Protein AF-A0AAW1KKL0-F1 (afdb_monomer)

Solvent-accessible surface area (backbone atoms only — not comparable to full-atom values): 10866 Å² total; per-residue (Å²): 135,85,85,80,77,85,78,80,81,86,75,94,76,58,63,49,63,52,84,86,77,86,83,84,64,52,87,88,45,33,81,83,42,77,47,80,44,78,60,40,95,84,46,86,33,44,44,35,38,40,77,40,86,96,58,97,48,69,49,76,47,73,48,83,84,39,75,76,77,60,97,76,71,75,56,95,83,63,77,87,79,76,81,73,72,81,86,44,70,62,72,41,80,62,86,65,100,54,58,69,70,59,46,52,63,75,75,50,87,73,89,74,85,72,76,94,71,84,88,86,77,55,96,85,62,71,89,78,81,75,68,82,79,72,75,75,84,66,89,49,66,65,60,58,52,53,52,51,53,64,60,69,78,110

Sequence (154 aa):
MRLLINKTKPEPCDTEMWLYTLIHYTEKNITSSGYNRSMSENCSRPFLIQPVTGSNLVLLVINMICPEKKLYSISPDILIDDYEEPRTPTPVEIYYNISLSCYKVKNNDFPRRSYMSCINRSIHEQEIRLCGRGSAISNTLLLLFLVQLLLADF

Organism: Popillia japonica (NCBI:txid7064)

pLDDT: mean 77.05, std 13.98, range [37.78, 92.62]

Radius of gyration: 38.4 Å; Cα contacts (8 Å, |Δi|>4): 77; chains: 1; bounding box: 66×55×115 Å

Foldseek 3Di:
DDDDDPDDDDDDFDWDADDDADDDDDPVCVVVDQAPDDQDPVNPRQWHWHDDPPDRDIDIDGRPVRDPPPPPPPPPPPPPPPPDDPRHRDIDTDDDPDDPVVCCVVPDPDDDDDDPDDDPDDPPDDDPPPPPPPPPPDPDVVVVVVVVVVVVVD

Secondary structure (DSSP, 8-state):
---------PPP--EE----------TTTTTTSSTTPPPPTTSSS-EEEEEPTTSS-EEEEE-TTS----TT---TTS-TT-------SS-EEPPPSS-HHHHHHHH--------S------TT----------------HHHHHHHHHHHH--

Mean predicted aligned error: 16.71 Å

Structure (mmCIF, N/CA/C/O backbone):
data_AF-A0AAW1KKL0-F1
#
_entry.id   AF-A0AAW1KKL0-F1
#
loop_
_atom_site.group_PDB
_atom_site.id
_atom_site.type_symbol
_atom_site.label_atom_id
_atom_site.label_alt_id
_atom_site.label_comp_id
_atom_site.label_asym_id
_atom_site.label_entity_id
_atom_site.label_seq_id
_atom_site.pdbx_PDB_ins_code
_atom_site.Cartn_x
_atom_site.Cartn_y
_atom_site.Cartn_z
_atom_site.occupancy
_atom_site.B_iso_or_equiv
_atom_site.auth_seq_id
_atom_site.auth_comp_id
_atom_site.auth_asym_id
_atom_site.auth_atom_id
_atom_site.pdbx_PDB_model_num
ATOM 1 N N . MET A 1 1 ? 26.016 -28.509 19.052 1.00 55.31 1 MET A N 1
ATOM 2 C CA . MET A 1 1 ? 25.846 -27.052 18.870 1.00 55.31 1 MET A CA 1
ATOM 3 C C . MET A 1 1 ? 24.362 -26.775 18.650 1.00 55.31 1 MET A C 1
ATOM 5 O O . MET A 1 1 ? 23.825 -27.216 17.645 1.00 55.31 1 MET A O 1
ATOM 9 N N . ARG A 1 2 ? 23.660 -26.187 19.630 1.00 63.25 2 ARG A N 1
ATOM 10 C CA . ARG A 1 2 ? 22.228 -25.852 19.508 1.00 63.25 2 ARG A CA 1
ATOM 11 C C . ARG A 1 2 ? 22.106 -24.454 18.900 1.00 63.25 2 ARG A C 1
ATOM 13 O O . ARG A 1 2 ? 22.552 -23.493 19.514 1.00 63.25 2 ARG A O 1
ATOM 20 N N . LEU A 1 3 ? 21.514 -24.355 17.712 1.00 70.00 3 LEU A N 1
ATOM 21 C CA . LEU A 1 3 ? 21.094 -23.083 17.124 1.00 70.00 3 LEU A CA 1
ATOM 22 C C . LEU A 1 3 ? 19.850 -22.592 17.873 1.00 70.00 3 LEU A C 1
ATOM 24 O O . LEU A 1 3 ? 18.770 -23.166 17.743 1.00 70.00 3 LEU A O 1
ATOM 28 N N . LEU A 1 4 ? 20.016 -21.558 18.697 1.00 75.56 4 LEU A N 1
ATOM 29 C CA . LEU A 1 4 ? 18.905 -20.836 19.309 1.00 75.56 4 LEU A CA 1
ATOM 30 C C . LEU A 1 4 ? 18.390 -19.825 18.283 1.00 75.56 4 LEU A C 1
ATOM 32 O O . LEU A 1 4 ? 19.025 -18.806 18.032 1.00 75.56 4 LEU A O 1
ATOM 36 N N . ILE A 1 5 ? 17.257 -20.132 17.655 1.00 74.00 5 ILE A N 1
ATOM 37 C CA . ILE A 1 5 ? 16.563 -19.182 16.782 1.00 74.00 5 ILE A CA 1
ATOM 38 C C . ILE A 1 5 ? 15.990 -18.080 17.675 1.00 74.00 5 ILE A C 1
ATOM 40 O O . ILE A 1 5 ? 15.176 -18.362 18.558 1.00 74.00 5 ILE A O 1
ATOM 44 N N . ASN A 1 6 ? 16.411 -16.835 17.447 1.00 76.00 6 ASN A N 1
ATOM 45 C CA . ASN A 1 6 ? 15.862 -15.677 18.140 1.00 76.00 6 ASN A CA 1
ATOM 46 C C . ASN A 1 6 ? 14.448 -15.411 17.604 1.00 76.00 6 ASN A C 1
ATOM 48 O O . ASN A 1 6 ? 14.278 -14.860 16.518 1.00 76.00 6 ASN A O 1
ATOM 52 N N . LYS A 1 7 ? 13.428 -15.895 18.317 1.00 73.81 7 LYS A N 1
ATOM 53 C CA . LYS A 1 7 ? 12.030 -15.731 17.910 1.00 73.81 7 LYS A CA 1
ATOM 54 C C . LYS A 1 7 ? 11.587 -14.302 18.211 1.00 73.81 7 LYS A C 1
ATOM 56 O O . LYS A 1 7 ? 11.394 -13.956 19.373 1.00 73.81 7 LYS A O 1
ATOM 61 N N . THR A 1 8 ? 11.386 -13.496 17.177 1.00 79.56 8 THR A N 1
ATOM 62 C CA . THR A 1 8 ? 10.645 -12.239 17.301 1.00 79.56 8 THR A CA 1
ATOM 63 C C . THR A 1 8 ? 9.149 -12.543 17.351 1.00 79.56 8 THR A C 1
ATOM 65 O O . THR A 1 8 ? 8.654 -13.444 16.670 1.00 79.56 8 THR A O 1
ATOM 68 N N . LYS A 1 9 ? 8.418 -11.823 18.204 1.00 82.31 9 LYS A N 1
ATOM 69 C CA . LYS A 1 9 ? 6.956 -11.859 18.234 1.00 82.31 9 LYS A CA 1
ATOM 70 C C . LYS A 1 9 ? 6.469 -10.670 17.402 1.00 82.31 9 LYS A C 1
ATOM 72 O O . LYS A 1 9 ? 6.642 -9.548 17.869 1.00 82.31 9 LYS A O 1
ATOM 77 N N . PRO A 1 10 ? 5.931 -10.878 16.190 1.00 80.94 10 PRO A N 1
ATOM 78 C CA . PRO A 1 10 ? 5.428 -9.767 15.393 1.00 80.94 10 PRO A CA 1
ATOM 79 C C . PRO A 1 10 ? 4.226 -9.129 16.097 1.00 80.94 10 PRO A C 1
ATOM 81 O O . PRO A 1 10 ? 3.339 -9.835 16.587 1.00 80.94 10 PRO A O 1
ATOM 84 N N . GLU A 1 11 ? 4.216 -7.800 16.158 1.00 82.62 11 GLU A N 1
ATOM 85 C CA . GLU A 1 11 ? 3.082 -7.005 16.627 1.00 82.62 11 GLU A CA 1
ATOM 86 C C . GLU A 1 11 ? 2.253 -6.531 15.423 1.00 82.62 11 GLU A C 1
ATOM 88 O O . GLU A 1 11 ? 2.805 -6.342 14.339 1.00 82.62 11 GLU A O 1
ATOM 93 N N . PRO A 1 12 ? 0.923 -6.390 15.563 1.00 85.12 12 PRO A N 1
ATOM 94 C CA . PRO A 1 12 ? 0.091 -5.887 14.479 1.00 85.12 12 PRO A CA 1
ATOM 95 C C . PRO A 1 12 ? 0.374 -4.399 14.229 1.00 85.12 12 PRO A C 1
ATOM 97 O O . PRO A 1 12 ? 0.269 -3.591 15.151 1.00 85.12 12 PRO A O 1
ATOM 100 N N . CYS A 1 13 ? 0.658 -4.040 12.980 1.00 86.06 13 CYS A N 1
ATOM 101 C CA . CYS A 1 13 ? 0.825 -2.662 12.528 1.00 86.06 13 CYS A CA 1
ATOM 102 C C . CYS A 1 13 ? -0.032 -2.379 11.286 1.00 86.06 13 CYS A C 1
ATOM 104 O O . CYS A 1 13 ? -0.393 -3.294 10.539 1.00 86.06 13 CYS A O 1
ATOM 106 N N . ASP A 1 14 ? -0.381 -1.107 11.088 1.00 89.62 14 ASP A N 1
ATOM 107 C CA . ASP A 1 14 ? -1.049 -0.654 9.870 1.00 89.62 14 ASP A CA 1
ATOM 108 C C . ASP A 1 14 ? 0.042 -0.322 8.832 1.00 89.62 14 ASP A C 1
ATOM 110 O O . ASP A 1 14 ? 1.079 0.262 9.158 1.00 89.62 14 ASP A O 1
ATOM 114 N N . THR A 1 15 ? -0.176 -0.722 7.580 1.00 91.19 15 THR A N 1
ATOM 115 C CA . THR A 1 15 ? 0.768 -0.497 6.476 1.00 91.19 15 THR A CA 1
ATOM 116 C C . THR A 1 15 ? 0.061 0.177 5.309 1.00 91.19 15 THR A C 1
ATOM 118 O O . THR A 1 15 ? -1.121 -0.076 5.062 1.00 91.19 15 THR A O 1
ATOM 121 N N . GLU A 1 16 ? 0.779 1.030 4.587 1.00 89.81 16 GLU A N 1
ATOM 122 C CA . GLU A 1 16 ? 0.350 1.577 3.305 1.00 89.81 16 GLU A CA 1
ATOM 123 C C . GLU A 1 16 ? 1.112 0.910 2.165 1.00 89.81 16 GLU A C 1
ATOM 125 O O . GLU A 1 16 ? 2.282 0.557 2.291 1.00 89.81 16 GLU A O 1
ATOM 130 N N . MET A 1 17 ? 0.430 0.695 1.044 1.00 91.75 17 MET A N 1
ATOM 131 C CA . MET A 1 17 ? 1.044 0.167 -0.168 1.00 91.75 17 MET A CA 1
ATOM 132 C C . MET A 1 17 ? 0.376 0.772 -1.393 1.00 91.75 17 MET A C 1
ATOM 134 O O . MET A 1 17 ? -0.810 1.116 -1.374 1.00 91.75 17 MET A O 1
ATOM 138 N N . TRP A 1 18 ? 1.126 0.840 -2.487 1.00 91.56 18 TRP A N 1
ATOM 139 C CA . TRP A 1 18 ? 0.636 1.381 -3.744 1.00 91.56 18 TRP A CA 1
ATOM 140 C C . TRP A 1 18 ? 0.288 0.256 -4.707 1.00 91.56 18 TRP A C 1
ATOM 142 O O . TRP A 1 18 ? 1.119 -0.580 -5.061 1.00 91.56 18 TRP A O 1
ATOM 152 N N . LEU A 1 19 ? -0.972 0.243 -5.135 1.00 90.56 19 LEU A N 1
ATOM 153 C CA . LEU A 1 19 ? -1.475 -0.693 -6.128 1.00 90.56 19 LEU A CA 1
ATOM 154 C 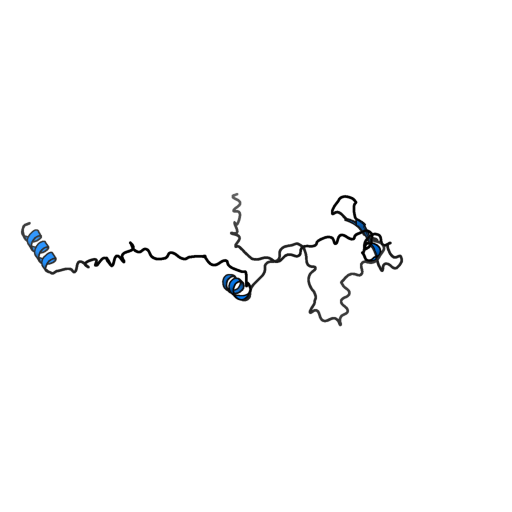C . LEU A 1 19 ? -1.594 -0.001 -7.481 1.00 90.56 19 LEU A C 1
ATOM 156 O O . LEU A 1 19 ? -2.061 1.134 -7.582 1.00 90.56 19 LEU A O 1
ATOM 160 N N . TYR A 1 20 ? -1.222 -0.726 -8.529 1.00 87.50 20 TYR A N 1
ATOM 161 C CA . TYR A 1 20 ? -1.287 -0.255 -9.905 1.00 87.50 20 TYR A CA 1
ATOM 162 C C . TYR A 1 20 ? -2.244 -1.137 -10.690 1.00 87.50 20 TYR A C 1
ATOM 164 O O . TYR A 1 20 ? -2.185 -2.362 -10.620 1.00 87.50 20 TYR A O 1
ATOM 172 N N . THR A 1 21 ? -3.134 -0.505 -11.447 1.00 86.25 21 THR A N 1
ATOM 173 C CA . THR A 1 21 ? -4.045 -1.195 -12.361 1.00 86.25 21 THR A CA 1
ATOM 174 C C . THR A 1 21 ? -3.760 -0.731 -13.777 1.00 86.25 21 THR A C 1
ATOM 176 O O . THR A 1 21 ? -3.530 0.455 -14.019 1.00 86.25 21 THR A O 1
ATOM 179 N N . LEU A 1 22 ? -3.779 -1.667 -14.723 1.00 82.94 22 LEU A N 1
ATOM 180 C CA . LEU A 1 22 ? -3.675 -1.326 -16.133 1.00 82.94 22 LEU A CA 1
ATOM 181 C C . LEU A 1 22 ? -4.940 -0.592 -16.572 1.00 82.94 22 LEU A C 1
ATOM 183 O O . LEU A 1 22 ? -6.053 -1.096 -16.434 1.00 82.94 22 LEU A O 1
ATOM 187 N N . ILE A 1 23 ? -4.768 0.596 -17.144 1.00 77.88 23 ILE A N 1
ATOM 188 C CA . ILE A 1 23 ? -5.871 1.295 -17.795 1.00 77.88 23 ILE A CA 1
ATOM 189 C C . ILE A 1 23 ? -6.168 0.555 -19.102 1.00 77.88 23 ILE A C 1
ATOM 191 O O . ILE A 1 23 ? -5.328 0.498 -20.006 1.00 77.88 23 ILE A O 1
ATOM 195 N N . HIS A 1 24 ? -7.362 -0.028 -19.193 1.00 72.06 24 HIS A N 1
ATOM 196 C CA . HIS A 1 24 ? -7.841 -0.671 -20.410 1.00 72.06 24 HIS A CA 1
ATOM 197 C C . HIS A 1 24 ? -8.362 0.392 -21.377 1.00 72.06 24 HIS A C 1
ATOM 199 O O . HIS A 1 24 ? -9.383 1.033 -21.131 1.00 72.06 24 HIS A O 1
ATOM 205 N N . TYR A 1 25 ? -7.663 0.574 -22.494 1.00 72.31 25 TYR A N 1
ATOM 206 C CA . TYR A 1 25 ? -8.127 1.443 -23.568 1.00 72.31 25 TYR A CA 1
ATOM 207 C C . TYR A 1 25 ? -8.943 0.623 -24.558 1.00 72.31 25 TYR A C 1
ATOM 209 O O . TYR A 1 25 ? -8.526 -0.445 -25.000 1.00 72.31 25 TYR A O 1
ATOM 217 N N . THR A 1 26 ? -10.111 1.140 -24.916 1.00 70.69 26 THR A N 1
ATOM 218 C CA . THR A 1 26 ? -10.879 0.636 -26.053 1.00 70.69 26 THR A CA 1
ATOM 219 C C . THR A 1 26 ? -10.210 1.071 -27.358 1.00 70.69 26 THR A C 1
ATOM 221 O O . THR A 1 26 ? -9.427 2.023 -27.372 1.00 70.69 26 THR A O 1
ATOM 224 N N . GLU A 1 27 ? -10.551 0.434 -28.480 1.00 70.06 27 GLU A N 1
ATOM 225 C CA . GLU A 1 27 ? -10.014 0.787 -29.808 1.00 70.06 27 GLU A CA 1
ATOM 226 C C . GLU A 1 27 ? -10.196 2.275 -30.160 1.00 70.06 27 GLU A C 1
ATOM 228 O O . GLU A 1 27 ? -9.364 2.863 -30.842 1.00 70.06 27 GLU A O 1
ATOM 233 N N . LYS A 1 28 ? -11.243 2.920 -29.627 1.00 67.62 28 LYS A N 1
ATOM 234 C CA . LYS A 1 28 ? -11.508 4.355 -29.819 1.00 67.62 28 LYS A CA 1
ATOM 235 C C . LYS A 1 28 ? -10.550 5.264 -29.042 1.00 67.62 28 LYS A C 1
ATOM 237 O O . LYS A 1 28 ? -10.276 6.372 -29.488 1.00 67.62 28 LYS A O 1
ATOM 242 N N . ASN A 1 29 ? -10.034 4.794 -27.906 1.00 74.50 29 ASN A N 1
ATOM 243 C CA . ASN A 1 29 ? -9.182 5.566 -26.997 1.00 74.50 29 ASN A CA 1
ATOM 244 C C . ASN A 1 29 ? -7.710 5.132 -27.056 1.00 74.50 29 ASN A C 1
ATOM 246 O O . ASN A 1 29 ? -6.868 5.691 -26.358 1.00 74.50 29 ASN A O 1
ATOM 250 N N . ILE A 1 30 ? -7.363 4.135 -27.876 1.00 74.12 30 ILE A N 1
ATOM 251 C CA . ILE A 1 30 ? -5.983 3.650 -27.966 1.00 74.12 30 ILE A CA 1
ATOM 252 C C . ILE A 1 30 ? -5.039 4.703 -28.563 1.00 74.12 30 ILE A C 1
ATOM 254 O O . ILE A 1 30 ? -3.863 4.743 -28.217 1.00 74.12 30 ILE A O 1
ATOM 258 N N . THR A 1 31 ? -5.555 5.618 -29.385 1.00 70.75 31 THR A N 1
ATOM 259 C CA . THR A 1 31 ? -4.797 6.733 -29.975 1.00 70.75 31 THR A CA 1
ATOM 260 C C . THR A 1 31 ? -4.337 7.755 -28.930 1.00 70.75 31 THR A C 1
ATOM 262 O O . THR A 1 31 ? -3.229 8.287 -29.035 1.00 70.75 31 THR A O 1
ATOM 265 N N . SER A 1 32 ? -5.131 7.998 -27.882 1.00 72.38 32 SER A N 1
ATOM 266 C CA . SER A 1 32 ? -4.741 8.834 -26.736 1.00 72.38 32 SER A CA 1
ATOM 267 C C . SER A 1 32 ? -3.927 8.068 -25.689 1.00 72.38 32 SER A C 1
ATOM 269 O O . SER A 1 32 ? -3.353 8.679 -24.791 1.00 72.38 32 SER A O 1
ATOM 271 N N . SER A 1 33 ? -3.822 6.745 -25.825 1.00 78.25 33 SER A N 1
ATOM 272 C CA . SER A 1 33 ? -3.034 5.902 -24.934 1.00 78.25 33 SER A CA 1
ATOM 273 C C . SER A 1 33 ? -1.537 5.921 -25.258 1.00 78.25 33 SER A C 1
ATOM 275 O O . SER A 1 33 ? -1.094 6.344 -26.332 1.00 78.25 33 SER A O 1
ATOM 277 N N . GLY A 1 34 ? -0.746 5.396 -24.322 1.00 75.44 34 GLY A N 1
ATOM 278 C CA . GLY A 1 34 ? 0.662 5.085 -24.545 1.00 75.44 34 GLY A CA 1
ATOM 279 C C . GLY A 1 34 ? 0.899 3.829 -25.391 1.00 75.44 34 GLY A C 1
ATOM 280 O O . GLY A 1 34 ? 2.037 3.626 -25.805 1.00 75.44 34 GLY A O 1
ATOM 281 N N . TYR A 1 35 ? -0.113 3.001 -25.665 1.00 83.06 35 TYR A N 1
ATOM 282 C CA . TYR A 1 35 ? 0.036 1.738 -26.396 1.00 83.06 35 TYR A CA 1
ATOM 283 C C . TYR A 1 35 ? 0.242 1.949 -27.899 1.00 83.06 35 TYR A C 1
ATOM 285 O O . TYR A 1 35 ? -0.224 2.934 -28.465 1.00 83.06 35 TYR A O 1
ATOM 293 N N . ASN A 1 36 ? 0.933 1.006 -28.552 1.00 77.62 36 ASN A N 1
ATOM 294 C CA . ASN A 1 36 ? 1.114 0.952 -30.015 1.00 77.62 36 ASN A CA 1
ATOM 295 C C . ASN A 1 36 ? 1.718 2.217 -30.656 1.00 77.62 36 ASN A C 1
ATOM 297 O O . ASN A 1 36 ? 1.575 2.450 -31.853 1.00 77.62 36 ASN A O 1
ATOM 301 N N . ARG A 1 37 ? 2.417 3.040 -29.874 1.00 81.44 37 ARG A N 1
ATOM 302 C CA . ARG A 1 37 ? 3.162 4.199 -30.373 1.00 81.44 37 ARG A CA 1
ATOM 303 C C . ARG A 1 37 ? 4.607 3.808 -30.627 1.00 81.44 37 ARG A C 1
ATOM 305 O O . ARG A 1 37 ? 5.231 3.239 -29.736 1.00 81.44 37 ARG A O 1
ATOM 312 N N . SER A 1 38 ? 5.128 4.153 -31.799 1.00 82.44 38 SER A N 1
ATOM 313 C CA . SER A 1 38 ? 6.501 3.842 -32.192 1.00 82.44 38 SER A CA 1
ATOM 314 C C . SER A 1 38 ? 7.538 4.451 -31.245 1.00 82.44 38 SER A C 1
ATOM 316 O O . SER A 1 38 ? 7.311 5.464 -30.576 1.00 82.44 38 SER A O 1
ATOM 318 N N . MET A 1 39 ? 8.698 3.804 -31.198 1.00 81.75 39 MET A N 1
ATOM 319 C CA . MET A 1 39 ? 9.879 4.343 -30.534 1.00 81.75 39 MET A CA 1
ATOM 320 C C . MET A 1 39 ? 10.369 5.560 -31.320 1.00 81.75 39 MET A C 1
ATOM 322 O O . MET A 1 39 ? 10.347 5.562 -32.550 1.00 81.75 39 MET A O 1
ATOM 326 N N . SER A 1 40 ? 10.765 6.611 -30.607 1.00 78.88 40 SER A N 1
ATOM 327 C CA . SER A 1 40 ? 11.235 7.851 -31.230 1.00 78.88 40 SER A CA 1
ATOM 328 C C . SER A 1 40 ? 12.731 7.768 -31.508 1.00 78.88 40 SER A C 1
ATOM 330 O O . SER A 1 40 ? 13.498 7.420 -30.609 1.00 78.88 40 SER A O 1
ATOM 332 N N . GLU A 1 41 ? 13.147 8.147 -32.718 1.00 72.88 41 GLU A N 1
ATOM 333 C CA . GLU A 1 41 ? 14.560 8.200 -33.129 1.00 72.88 41 GLU A CA 1
ATOM 334 C C . GLU A 1 41 ? 15.384 9.168 -32.264 1.00 72.88 41 GLU A C 1
ATOM 336 O O . GLU A 1 41 ? 16.553 8.920 -31.990 1.00 72.88 41 GLU A O 1
ATOM 341 N N . ASN A 1 42 ? 14.749 10.217 -31.729 1.00 77.88 42 ASN A N 1
ATOM 342 C CA . ASN A 1 42 ? 15.392 11.218 -30.871 1.00 77.88 42 ASN A CA 1
ATOM 343 C C . ASN A 1 42 ? 15.372 10.842 -29.378 1.00 77.88 42 ASN A C 1
ATOM 345 O O . ASN A 1 42 ? 15.489 11.718 -28.521 1.00 77.88 42 ASN A O 1
ATOM 349 N N . CYS A 1 43 ? 15.130 9.572 -29.035 1.00 78.88 43 CYS A N 1
ATOM 350 C CA . CYS A 1 43 ? 15.070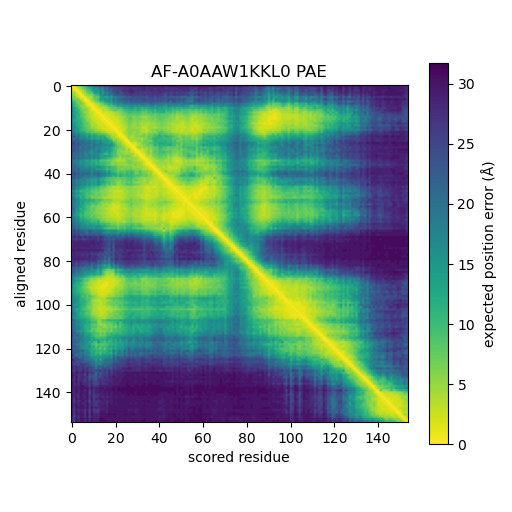 9.076 -27.654 1.00 78.88 43 CYS A CA 1
ATOM 351 C C . CYS A 1 43 ? 14.073 9.792 -26.726 1.00 78.88 43 CYS A C 1
ATOM 353 O O . CYS A 1 43 ? 14.075 9.560 -25.518 1.00 78.88 43 CYS A O 1
ATOM 355 N N . SER A 1 44 ? 13.153 10.599 -27.270 1.00 80.50 44 SER A N 1
ATOM 356 C CA . SER A 1 44 ? 12.042 11.173 -26.499 1.00 80.50 44 SER A CA 1
ATOM 357 C C . SER A 1 44 ? 11.110 10.090 -25.954 1.00 80.50 44 SER A C 1
ATOM 359 O O . SER A 1 44 ? 10.409 10.302 -24.968 1.00 80.50 44 SER A O 1
ATOM 361 N N . ARG A 1 45 ? 11.131 8.914 -26.588 1.00 80.31 45 ARG A N 1
ATOM 362 C CA . ARG A 1 45 ? 10.423 7.718 -26.162 1.00 80.31 45 ARG A CA 1
ATOM 363 C C . ARG A 1 45 ? 11.282 6.478 -26.436 1.00 80.31 45 ARG A C 1
ATOM 365 O O . AR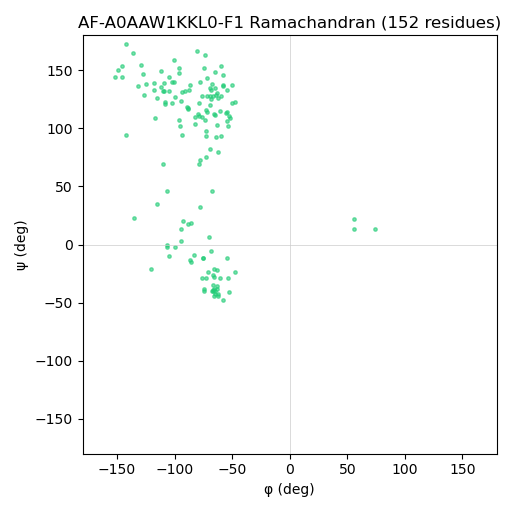G A 1 45 ? 11.225 5.942 -27.546 1.00 80.31 45 ARG A O 1
ATOM 372 N N . PRO A 1 46 ? 12.053 6.006 -25.443 1.00 85.50 46 PRO A N 1
ATOM 373 C CA . PRO A 1 46 ? 12.973 4.888 -25.610 1.00 85.50 46 PRO A CA 1
ATOM 374 C C . PRO A 1 46 ? 12.300 3.525 -25.404 1.00 85.50 46 PRO A C 1
ATOM 376 O O . PRO A 1 46 ? 12.985 2.546 -25.150 1.00 85.50 46 PRO A O 1
ATOM 379 N N . PHE A 1 47 ? 10.970 3.425 -25.474 1.00 86.88 47 PHE A N 1
ATOM 380 C CA . PHE A 1 47 ? 10.267 2.165 -25.243 1.00 86.88 47 PHE A CA 1
ATOM 381 C C . PHE A 1 47 ? 8.967 2.046 -26.051 1.00 86.88 47 PHE A C 1
ATOM 383 O O . PHE A 1 47 ? 8.272 3.031 -26.331 1.00 86.88 47 PHE A O 1
ATOM 390 N N . LEU A 1 48 ? 8.614 0.811 -26.390 1.00 88.19 48 LEU A N 1
ATOM 391 C CA . LEU A 1 48 ? 7.349 0.396 -26.990 1.00 88.19 48 LEU A CA 1
ATOM 392 C C . LEU A 1 48 ? 6.544 -0.380 -25.942 1.00 88.19 48 LEU A C 1
ATOM 394 O O . LEU A 1 48 ? 7.110 -1.199 -25.223 1.00 88.19 48 LEU A O 1
ATOM 398 N N . ILE A 1 49 ? 5.230 -0.149 -25.880 1.00 89.56 49 ILE A N 1
ATOM 399 C CA . ILE A 1 49 ? 4.317 -0.920 -25.024 1.00 89.56 49 ILE A CA 1
ATOM 400 C C . ILE A 1 49 ? 3.179 -1.455 -25.886 1.00 89.56 49 ILE A C 1
ATOM 402 O O . ILE A 1 49 ? 2.530 -0.677 -26.595 1.00 89.56 49 ILE A O 1
ATOM 406 N N . GLN A 1 50 ? 2.916 -2.757 -25.804 1.00 88.75 50 GLN A N 1
ATOM 407 C CA . GLN A 1 50 ? 1.811 -3.416 -26.500 1.00 88.75 50 GLN A CA 1
ATOM 408 C C . GLN A 1 50 ? 1.027 -4.321 -25.541 1.00 88.75 50 GLN A C 1
ATOM 410 O O . GLN A 1 50 ? 1.641 -5.037 -24.755 1.00 88.75 50 GLN A O 1
ATOM 415 N N . PRO A 1 51 ? -0.314 -4.319 -25.573 1.00 88.19 51 PRO A N 1
ATOM 416 C CA . PRO A 1 51 ? -1.099 -5.271 -24.794 1.00 88.19 51 PRO A CA 1
ATOM 417 C C . PRO A 1 51 ? -1.000 -6.682 -25.395 1.00 88.19 51 PRO A C 1
ATOM 419 O O . PRO A 1 51 ? -0.999 -6.840 -26.616 1.00 88.19 51 PRO A O 1
ATOM 422 N N . VAL A 1 52 ? -0.967 -7.711 -24.547 1.00 8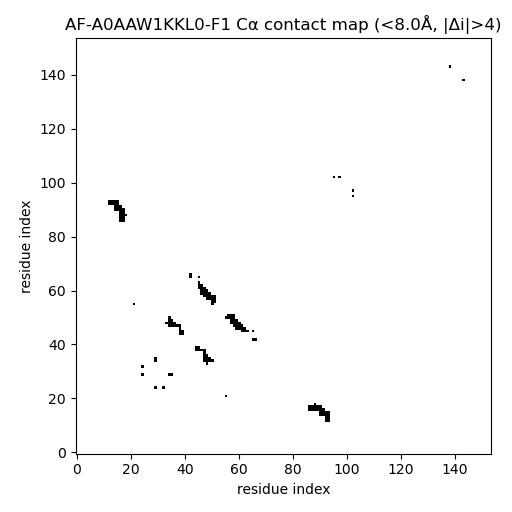9.19 52 VAL A N 1
ATOM 423 C CA . VAL A 1 52 ? -1.047 -9.113 -24.986 1.00 89.19 52 VAL A CA 1
ATOM 424 C C . VAL A 1 52 ? -2.514 -9.534 -25.033 1.00 89.19 52 VAL A C 1
ATOM 426 O O . VAL A 1 52 ? -3.213 -9.521 -24.016 1.00 89.19 52 VAL A O 1
ATOM 429 N N . THR A 1 53 ? -2.994 -9.897 -26.222 1.00 87.81 53 THR A N 1
ATOM 430 C CA . THR A 1 53 ? -4.409 -10.200 -26.471 1.00 87.81 53 THR A CA 1
ATOM 431 C C . THR A 1 53 ? -4.923 -11.336 -25.582 1.00 87.81 53 THR A C 1
ATOM 433 O O . THR A 1 53 ? -4.256 -12.347 -25.382 1.00 87.81 53 THR A O 1
ATOM 436 N N . GLY A 1 54 ? -6.125 -11.158 -25.022 1.00 87.50 54 GLY A N 1
ATOM 437 C CA . GLY A 1 54 ? -6.754 -12.151 -24.141 1.00 87.50 54 GLY A CA 1
ATOM 438 C C . GLY A 1 54 ? -6.152 -12.259 -22.732 1.00 87.50 54 GLY A C 1
ATOM 439 O O . GLY A 1 54 ? -6.457 -13.219 -22.032 1.00 87.50 54 GLY A O 1
ATOM 440 N N . SER A 1 55 ? -5.316 -11.306 -22.299 1.00 89.25 55 SER A N 1
ATOM 441 C CA . SER A 1 55 ? -4.688 -11.314 -20.968 1.00 89.25 55 SER A CA 1
ATOM 442 C C . SER A 1 55 ? -4.579 -9.912 -20.351 1.00 89.25 55 SER A C 1
ATOM 444 O O . SER A 1 55 ? -4.841 -8.905 -21.006 1.00 89.25 55 SER A O 1
ATOM 446 N N . ASN A 1 56 ? -4.159 -9.845 -19.086 1.00 88.69 56 ASN A N 1
ATOM 447 C CA . ASN A 1 56 ? -3.770 -8.615 -18.386 1.00 88.69 56 ASN A CA 1
ATOM 448 C C . ASN A 1 56 ? -2.257 -8.330 -18.484 1.00 88.69 56 ASN A C 1
ATOM 450 O O . ASN A 1 56 ? -1.711 -7.619 -17.643 1.00 88.69 56 ASN A O 1
ATOM 454 N N . LEU A 1 57 ? -1.567 -8.910 -19.469 1.00 91.25 57 LEU A N 1
ATOM 455 C CA . LEU A 1 57 ? -0.132 -8.725 -19.665 1.00 91.25 57 LEU A CA 1
ATOM 456 C C . LEU A 1 57 ? 0.146 -7.628 -20.696 1.00 91.25 57 LEU A C 1
ATOM 458 O O . LEU A 1 57 ? -0.623 -7.404 -21.635 1.00 91.25 57 LEU A O 1
ATOM 462 N N . VAL A 1 58 ? 1.295 -6.974 -20.540 1.00 90.75 58 VAL A N 1
ATOM 463 C CA . VAL A 1 58 ? 1.830 -6.005 -21.500 1.00 90.75 58 VAL A CA 1
ATOM 464 C C . VAL A 1 58 ? 3.235 -6.419 -21.915 1.00 90.75 58 VAL A C 1
ATOM 466 O O . VAL A 1 58 ? 4.044 -6.838 -21.090 1.00 90.75 58 VAL A O 1
ATOM 469 N N . LEU A 1 59 ? 3.528 -6.293 -23.202 1.00 91.38 59 LEU A N 1
ATOM 470 C CA . LEU A 1 59 ? 4.864 -6.409 -23.758 1.00 91.38 59 LEU A CA 1
ATOM 471 C C . LEU A 1 59 ? 5.529 -5.032 -23.719 1.00 91.38 59 LEU A C 1
ATOM 473 O O . LEU A 1 59 ? 5.060 -4.097 -24.370 1.00 91.38 59 LEU A O 1
ATOM 477 N N . LEU A 1 60 ? 6.622 -4.925 -22.969 1.00 90.81 60 LEU A N 1
ATOM 478 C CA . LEU A 1 60 ? 7.475 -3.744 -22.899 1.00 90.81 60 LEU A CA 1
ATOM 479 C C . LEU A 1 60 ? 8.792 -4.041 -23.622 1.00 90.81 60 LEU A C 1
ATOM 481 O O . LEU A 1 60 ? 9.516 -4.957 -23.240 1.00 90.81 60 LEU A O 1
ATOM 485 N N . VAL A 1 61 ? 9.110 -3.254 -24.647 1.00 89.88 61 VAL A N 1
ATOM 486 C CA . VAL A 1 61 ? 10.390 -3.325 -25.366 1.00 89.88 61 VAL A CA 1
ATOM 487 C C . VAL A 1 61 ? 11.132 -2.018 -25.144 1.00 89.88 61 VAL A C 1
ATOM 489 O O . VAL A 1 61 ? 10.577 -0.953 -25.403 1.00 89.88 61 VAL A O 1
ATOM 492 N N . ILE A 1 62 ? 12.372 -2.086 -24.665 1.00 87.56 62 ILE A N 1
ATOM 493 C CA . ILE A 1 62 ? 13.183 -0.915 -24.307 1.00 87.56 62 ILE A CA 1
ATOM 494 C C . ILE A 1 62 ? 14.354 -0.787 -25.286 1.00 87.56 62 ILE A C 1
ATOM 496 O O . ILE A 1 62 ? 15.021 -1.772 -25.598 1.00 87.56 62 ILE A O 1
ATOM 500 N N . ASN A 1 63 ? 14.619 0.433 -25.755 1.00 84.62 63 ASN A N 1
ATOM 501 C CA . ASN A 1 63 ? 15.828 0.773 -26.491 1.00 84.62 63 ASN A CA 1
ATOM 502 C C . ASN A 1 63 ? 16.974 1.045 -25.520 1.00 84.62 63 ASN A C 1
ATOM 504 O O . ASN A 1 63 ? 17.005 2.096 -24.884 1.00 84.62 63 ASN A O 1
ATOM 508 N N . MET A 1 64 ? 17.948 0.146 -25.472 1.00 81.44 64 MET A N 1
ATOM 509 C CA . MET A 1 64 ? 19.153 0.337 -24.659 1.00 81.44 64 MET A CA 1
ATOM 510 C C . MET A 1 64 ? 20.144 1.344 -25.271 1.00 81.44 64 MET A C 1
ATOM 512 O O . MET A 1 64 ? 21.092 1.745 -24.606 1.00 81.44 64 MET A O 1
ATOM 516 N N . ILE A 1 65 ? 19.954 1.754 -26.532 1.00 84.06 65 ILE A N 1
ATOM 517 C CA . ILE A 1 65 ? 20.812 2.747 -27.206 1.00 84.06 65 ILE A CA 1
ATOM 518 C C . ILE A 1 65 ? 20.495 4.160 -26.709 1.00 84.06 65 ILE A C 1
ATOM 520 O O . ILE A 1 65 ? 21.359 5.037 -26.696 1.00 84.06 65 ILE A O 1
ATOM 524 N N . CYS A 1 66 ? 19.251 4.389 -26.293 1.00 80.75 66 CYS A N 1
ATOM 525 C CA . CYS A 1 66 ? 18.873 5.666 -25.726 1.00 80.75 66 CYS A CA 1
ATOM 526 C C . CYS A 1 66 ? 19.487 5.807 -24.335 1.00 80.75 66 CYS A C 1
ATOM 528 O O . CYS A 1 66 ? 19.288 4.918 -23.507 1.00 80.75 66 CYS A O 1
ATOM 530 N N . PRO A 1 67 ? 20.206 6.909 -24.053 1.00 71.19 67 PRO A N 1
ATOM 531 C CA . PRO A 1 67 ? 20.754 7.116 -22.729 1.00 71.19 67 PRO A CA 1
ATOM 532 C C . PRO A 1 67 ? 19.593 7.150 -21.741 1.00 71.19 67 PRO A C 1
ATOM 534 O O . PRO A 1 67 ? 18.644 7.922 -21.918 1.00 71.19 67 PRO A O 1
ATOM 537 N N . GLU A 1 68 ? 19.675 6.337 -20.687 1.00 65.19 68 GLU A N 1
ATOM 538 C CA . GLU A 1 68 ? 18.926 6.629 -19.476 1.00 65.19 68 GLU A CA 1
ATOM 539 C C . GLU A 1 68 ? 19.290 8.068 -19.127 1.00 65.19 68 GLU A C 1
ATOM 541 O O . GLU A 1 68 ? 20.432 8.369 -18.762 1.00 65.19 68 GLU A O 1
ATOM 546 N N . LYS A 1 69 ? 18.330 8.990 -19.270 1.00 58.28 69 LYS A N 1
ATOM 547 C CA . LYS A 1 69 ? 18.388 10.209 -18.481 1.00 58.28 69 LYS A CA 1
ATOM 548 C C . LYS A 1 69 ? 18.346 9.696 -17.063 1.00 58.28 69 LYS A C 1
ATOM 550 O O . LYS A 1 69 ? 17.269 9.407 -16.549 1.00 58.28 69 LYS A O 1
ATOM 555 N N . LYS A 1 70 ? 19.526 9.489 -16.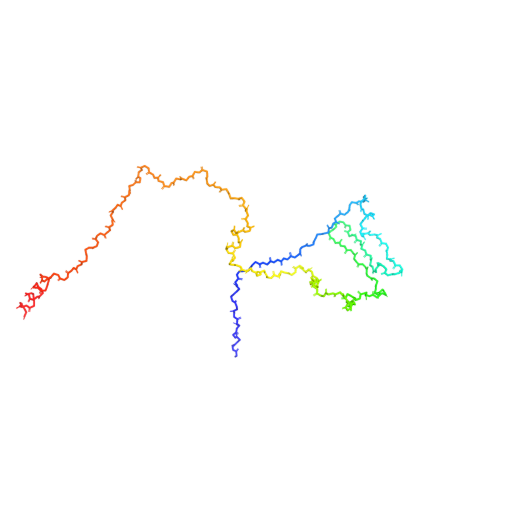476 1.00 49.94 70 LYS A N 1
ATOM 556 C CA . LYS A 1 70 ? 19.627 9.224 -15.062 1.00 49.94 70 LYS A CA 1
ATOM 557 C C . LYS A 1 70 ? 18.752 10.288 -14.429 1.00 49.94 70 LYS A C 1
ATOM 559 O O . LYS A 1 70 ? 18.992 11.481 -14.622 1.00 49.94 70 LYS A O 1
ATOM 564 N N . LEU A 1 71 ? 17.769 9.864 -13.658 1.00 48.06 71 LEU A N 1
ATOM 565 C CA . LEU A 1 71 ? 17.117 10.708 -12.673 1.00 48.06 71 LEU A CA 1
ATOM 566 C C . LEU A 1 71 ? 18.140 11.026 -11.548 1.00 48.06 71 LEU A C 1
ATOM 568 O O . LEU A 1 71 ? 17.867 10.858 -10.375 1.00 48.06 71 LEU A O 1
ATOM 572 N N . TYR A 1 72 ? 19.371 11.394 -11.929 1.00 42.69 72 TYR A N 1
ATOM 573 C CA . TYR A 1 72 ? 20.531 11.774 -11.121 1.00 42.69 72 TYR A CA 1
ATOM 574 C C . TYR A 1 72 ? 21.206 13.026 -11.699 1.00 42.69 72 TYR A C 1
ATOM 576 O O . TYR A 1 72 ? 22.384 13.276 -11.464 1.00 42.69 72 TYR A O 1
ATOM 584 N N . SER A 1 73 ? 20.481 13.833 -12.467 1.00 37.78 73 SER A N 1
ATOM 585 C CA . SER A 1 73 ? 20.832 15.240 -12.638 1.00 37.78 73 SER A CA 1
ATOM 586 C C . SER A 1 73 ? 19.771 16.065 -11.928 1.00 37.78 73 SER A C 1
ATOM 588 O O . SER A 1 73 ? 18.950 16.727 -12.558 1.00 37.78 73 SER A O 1
ATOM 590 N N . ILE A 1 74 ? 19.787 15.966 -10.597 1.00 41.22 74 ILE A N 1
ATOM 591 C CA . ILE A 1 74 ? 19.381 17.068 -9.731 1.00 41.22 74 ILE A CA 1
ATOM 592 C C . ILE A 1 74 ? 20.245 18.244 -10.189 1.00 41.22 74 ILE A C 1
ATOM 594 O O . ILE A 1 74 ? 21.463 18.240 -10.005 1.00 41.22 74 ILE A O 1
ATOM 598 N N . SER A 1 75 ? 19.649 19.205 -10.888 1.00 43.09 75 SER A N 1
ATOM 599 C CA . SER A 1 75 ? 20.242 20.534 -10.972 1.00 43.09 75 SER A CA 1
ATOM 600 C C . SER A 1 75 ? 20.454 21.018 -9.532 1.00 43.09 75 SER A C 1
ATOM 602 O O . SER A 1 75 ? 19.507 20.893 -8.751 1.00 43.09 75 SER A O 1
ATOM 604 N N . PRO A 1 76 ? 21.626 21.570 -9.167 1.00 47.34 76 PRO A N 1
ATOM 605 C CA . PRO A 1 76 ? 21.916 22.035 -7.803 1.00 47.34 76 PRO A CA 1
ATOM 606 C C . PRO A 1 76 ? 20.902 23.043 -7.234 1.00 47.34 76 PRO A C 1
ATOM 608 O O . PRO A 1 76 ? 20.909 23.302 -6.036 1.00 47.34 76 PRO A O 1
ATOM 611 N N . ASP A 1 77 ? 20.025 23.579 -8.086 1.00 46.78 77 ASP A N 1
ATOM 612 C CA . ASP A 1 77 ? 19.070 24.637 -7.766 1.00 46.78 77 ASP A CA 1
ATOM 613 C C . ASP A 1 77 ? 17.641 24.132 -7.479 1.00 46.78 77 ASP A C 1
ATOM 615 O O . ASP A 1 77 ? 16.768 24.938 -7.160 1.00 46.78 77 ASP A O 1
ATOM 619 N N . ILE A 1 78 ? 17.366 22.821 -7.574 1.00 44.00 78 ILE A N 1
ATOM 620 C CA . ILE A 1 78 ? 16.071 22.261 -7.148 1.00 44.00 78 ILE A CA 1
ATOM 621 C C . ILE A 1 78 ? 16.235 21.756 -5.720 1.00 44.00 78 ILE A C 1
ATOM 623 O O . ILE A 1 78 ? 16.822 20.702 -5.474 1.00 44.00 78 ILE A O 1
ATOM 627 N N . LEU A 1 79 ? 15.737 22.562 -4.785 1.00 39.25 79 LEU A N 1
ATOM 628 C CA . LEU A 1 79 ? 15.654 22.239 -3.370 1.00 39.25 79 LEU A CA 1
ATOM 629 C C . LEU A 1 79 ? 14.999 20.864 -3.194 1.00 39.25 79 LEU A C 1
ATOM 631 O O . LEU A 1 79 ? 13.892 20.604 -3.662 1.00 39.25 79 LEU A O 1
ATOM 635 N N . ILE A 1 80 ? 15.749 19.986 -2.540 1.00 42.25 80 ILE A N 1
ATOM 636 C CA . ILE A 1 80 ? 15.375 18.635 -2.142 1.00 42.25 80 ILE A CA 1
ATOM 637 C C . ILE A 1 80 ? 14.309 18.766 -1.045 1.00 42.25 80 ILE A C 1
ATOM 639 O O . ILE A 1 80 ? 14.640 18.753 0.134 1.00 42.25 80 ILE A O 1
ATOM 643 N N . ASP A 1 81 ? 13.052 18.965 -1.434 1.00 43.22 81 ASP A N 1
ATOM 644 C CA . ASP A 1 81 ? 11.884 18.791 -0.548 1.00 43.22 81 ASP A CA 1
ATOM 645 C C . ASP A 1 81 ? 10.913 17.727 -1.108 1.00 43.22 81 ASP A C 1
ATOM 647 O O . ASP A 1 81 ? 10.209 17.067 -0.357 1.00 43.22 81 ASP A O 1
ATOM 651 N N . ASP A 1 82 ? 10.984 17.439 -2.417 1.00 45.59 82 ASP A N 1
ATOM 652 C CA . ASP A 1 82 ? 10.099 16.494 -3.121 1.00 45.59 82 ASP A CA 1
ATOM 653 C C . ASP A 1 82 ? 10.839 15.256 -3.679 1.00 45.59 82 ASP A C 1
ATOM 655 O O . ASP A 1 82 ? 10.513 14.750 -4.757 1.00 45.59 82 ASP A O 1
ATOM 659 N N . TYR A 1 83 ? 11.866 14.738 -2.990 1.00 48.03 83 TYR A N 1
ATOM 660 C CA . TYR A 1 83 ? 12.421 13.422 -3.351 1.00 48.03 83 TYR A CA 1
ATOM 661 C C . TYR A 1 83 ? 11.499 12.321 -2.814 1.00 48.03 83 TYR A C 1
ATOM 663 O O . TYR A 1 83 ? 11.794 11.662 -1.819 1.00 48.03 83 TYR A O 1
ATOM 671 N N . GLU A 1 84 ? 10.341 12.160 -3.451 1.00 58.28 84 GLU A N 1
ATOM 672 C CA . GLU A 1 84 ? 9.446 11.052 -3.151 1.00 58.28 84 GLU A CA 1
ATOM 673 C C . GLU A 1 84 ? 10.081 9.763 -3.691 1.00 58.28 84 GLU A C 1
ATOM 675 O O . GLU A 1 84 ? 10.288 9.600 -4.898 1.00 58.28 84 GLU A O 1
ATOM 680 N N . GLU A 1 85 ? 10.449 8.861 -2.779 1.00 61.03 85 GLU A N 1
ATOM 681 C CA . GLU A 1 85 ? 10.915 7.519 -3.118 1.00 61.03 85 GLU A CA 1
ATOM 682 C C . GLU A 1 85 ? 9.913 6.870 -4.092 1.00 61.03 85 GLU A C 1
ATOM 684 O O . GLU A 1 85 ? 8.699 7.031 -3.914 1.00 61.03 85 GLU A O 1
ATOM 689 N N . PRO A 1 86 ? 10.365 6.171 -5.154 1.00 63.81 86 PRO A N 1
ATOM 690 C 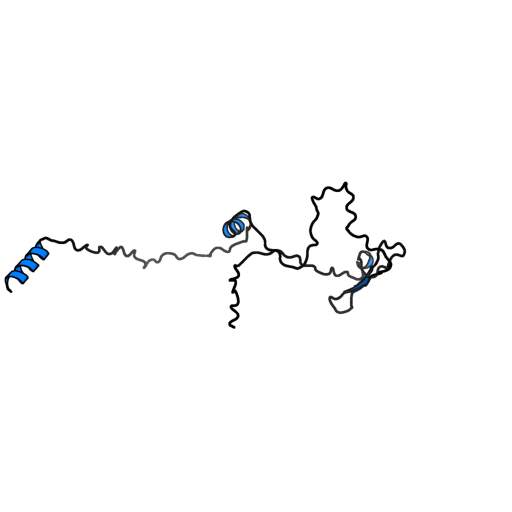CA . PRO A 1 86 ? 9.448 5.562 -6.106 1.00 63.81 86 PRO A CA 1
ATOM 691 C C . PRO A 1 86 ? 8.476 4.647 -5.363 1.00 63.81 86 PRO A C 1
ATOM 693 O O . PRO A 1 86 ? 8.875 3.624 -4.815 1.00 63.81 86 PRO A O 1
ATOM 696 N N . ARG A 1 87 ? 7.194 5.029 -5.352 1.00 74.56 87 ARG A N 1
ATOM 697 C CA . ARG A 1 87 ? 6.106 4.280 -4.717 1.00 74.56 87 ARG A CA 1
ATOM 698 C C . ARG A 1 87 ? 6.139 2.834 -5.221 1.00 74.56 87 ARG A C 1
ATOM 700 O O . ARG A 1 87 ? 5.876 2.567 -6.392 1.00 74.56 87 ARG A O 1
ATOM 707 N N . THR A 1 88 ? 6.536 1.900 -4.361 1.00 79.94 88 THR A N 1
ATOM 708 C CA . THR A 1 88 ? 6.620 0.474 -4.704 1.00 79.94 88 THR A CA 1
ATOM 709 C C . THR A 1 88 ? 5.398 -0.267 -4.164 1.00 79.94 88 THR A C 1
ATOM 711 O O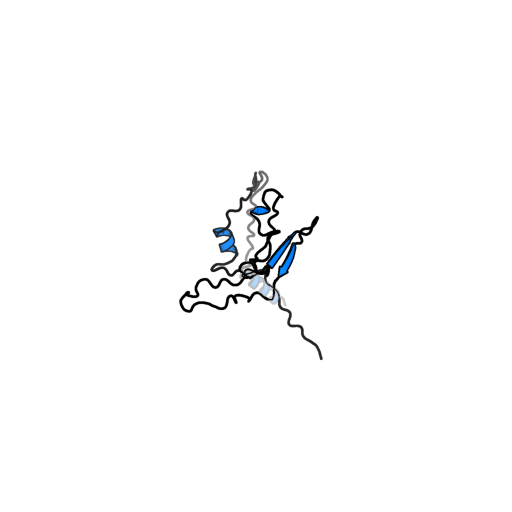 . THR A 1 88 ? 4.770 0.195 -3.217 1.00 79.94 88 THR A O 1
ATOM 714 N N . PRO A 1 89 ? 5.040 -1.445 -4.700 1.00 86.00 89 PRO A N 1
ATOM 715 C CA . PRO A 1 89 ? 3.984 -2.271 -4.109 1.00 86.00 89 PRO A CA 1
ATOM 716 C C . PRO A 1 89 ? 4.382 -2.905 -2.761 1.00 86.00 89 PRO A C 1
ATOM 718 O O . PRO A 1 89 ? 3.641 -3.731 -2.231 1.00 86.00 89 PRO A O 1
ATOM 721 N N . THR A 1 90 ? 5.548 -2.561 -2.211 1.00 89.06 90 THR A N 1
ATOM 722 C CA . THR A 1 90 ? 6.006 -3.050 -0.911 1.00 89.06 90 THR A CA 1
ATOM 723 C C . THR A 1 90 ? 5.252 -2.319 0.200 1.00 89.06 90 THR A C 1
ATOM 725 O O . THR A 1 90 ? 5.246 -1.088 0.193 1.00 89.06 90 THR A O 1
ATOM 728 N N . PRO A 1 91 ? 4.634 -3.030 1.160 1.00 90.06 91 PRO A N 1
ATOM 729 C CA . PRO A 1 91 ? 3.989 -2.387 2.297 1.00 90.06 91 PRO A CA 1
ATOM 730 C C . PRO A 1 91 ? 4.996 -1.628 3.162 1.00 90.06 91 PRO A C 1
ATOM 732 O O . PRO A 1 91 ? 6.019 -2.186 3.563 1.00 90.06 91 PRO A O 1
ATOM 735 N N . VAL A 1 92 ? 4.677 -0.377 3.474 1.00 89.94 92 VAL A N 1
ATOM 736 C CA . VAL A 1 92 ? 5.441 0.496 4.368 1.00 89.94 92 VAL A CA 1
ATOM 737 C C . VAL A 1 92 ? 4.635 0.699 5.645 1.00 89.94 92 VAL A C 1
ATOM 739 O O . VAL A 1 92 ? 3.432 0.943 5.594 1.00 89.94 92 VAL A O 1
ATOM 742 N N . GLU A 1 93 ? 5.276 0.549 6.803 1.00 89.81 93 GLU A N 1
ATOM 743 C CA . GLU A 1 93 ? 4.620 0.745 8.099 1.00 89.81 93 GLU A CA 1
ATOM 744 C C . GLU A 1 93 ? 4.257 2.217 8.321 1.00 89.81 93 GLU A C 1
ATOM 746 O O . GLU A 1 93 ? 5.084 3.110 8.130 1.00 89.81 93 GLU A O 1
ATOM 751 N N . ILE A 1 94 ? 3.018 2.462 8.754 1.00 89.31 94 ILE A N 1
ATOM 752 C CA . ILE A 1 94 ? 2.526 3.806 9.047 1.00 89.31 94 ILE A CA 1
ATOM 753 C C . ILE A 1 94 ? 2.702 4.094 10.534 1.00 89.31 94 ILE A C 1
ATOM 755 O O . ILE A 1 94 ? 2.134 3.412 11.390 1.00 89.31 94 ILE A O 1
ATOM 759 N N . TYR A 1 95 ? 3.413 5.177 10.840 1.00 89.38 95 TYR A N 1
ATOM 760 C CA . TYR A 1 95 ? 3.536 5.682 12.202 1.00 89.38 95 TYR A CA 1
ATOM 761 C C . TYR A 1 95 ? 2.577 6.847 12.442 1.00 89.38 95 TYR A C 1
ATOM 763 O O . TYR A 1 95 ? 2.567 7.845 11.723 1.00 89.38 95 TYR A O 1
ATOM 771 N N . TYR A 1 96 ? 1.772 6.729 13.495 1.00 87.75 96 TYR A N 1
ATOM 772 C CA . TYR A 1 96 ? 0.820 7.759 13.896 1.00 87.75 96 TYR A CA 1
ATOM 773 C C . TYR A 1 96 ? 1.375 8.590 15.058 1.00 87.75 96 TYR A C 1
ATOM 775 O O . TYR A 1 96 ? 1.889 8.046 16.031 1.00 87.75 96 TYR A O 1
ATOM 783 N N . ASN A 1 97 ? 1.161 9.910 15.023 1.00 92.62 97 ASN A N 1
ATOM 784 C CA . ASN A 1 97 ? 1.517 10.819 16.128 1.00 92.62 97 ASN A CA 1
ATOM 785 C C . ASN A 1 97 ? 0.662 10.618 17.401 1.00 92.62 97 ASN A C 1
ATOM 787 O O . ASN A 1 97 ? 0.880 11.279 18.413 1.00 92.62 97 ASN A O 1
ATOM 791 N N . ILE A 1 98 ? -0.353 9.753 17.344 1.00 91.25 98 ILE A N 1
ATOM 792 C CA . ILE A 1 98 ? -1.264 9.404 18.441 1.00 91.25 98 ILE A CA 1
ATOM 793 C C . ILE A 1 98 ? -1.475 7.890 18.454 1.00 91.25 98 ILE A C 1
ATOM 795 O O . ILE A 1 98 ? -1.201 7.218 17.462 1.00 91.25 98 ILE A O 1
ATOM 799 N N . SER A 1 99 ? -2.009 7.341 19.548 1.00 89.00 99 SER A N 1
ATOM 800 C CA . SER A 1 99 ? -2.319 5.909 19.598 1.00 89.00 99 SER A CA 1
ATOM 801 C C . SER A 1 99 ? -3.288 5.501 18.481 1.00 89.00 99 SER A C 1
ATOM 803 O O . SER A 1 99 ? -4.204 6.250 18.118 1.00 89.00 99 SER A O 1
ATOM 805 N N . LEU A 1 100 ? -3.115 4.279 17.973 1.00 85.25 100 LEU A N 1
ATOM 806 C CA . LEU A 1 100 ? -3.899 3.734 16.863 1.00 85.25 100 LEU A CA 1
ATOM 807 C C . LEU A 1 100 ? -5.414 3.830 17.101 1.00 85.25 100 LEU A C 1
ATOM 809 O O . LEU A 1 100 ? -6.177 4.195 16.208 1.00 85.25 100 LEU A O 1
ATOM 813 N N . SER A 1 101 ? -5.858 3.549 18.328 1.00 88.31 101 SER A N 1
ATOM 814 C CA . SER A 1 101 ? -7.268 3.633 18.718 1.00 88.31 101 SER A CA 1
ATOM 815 C C . SER A 1 101 ? -7.815 5.058 18.605 1.00 88.31 101 SER A C 1
ATOM 817 O O . SER A 1 101 ? -8.901 5.258 18.062 1.00 88.31 101 SER A O 1
ATOM 819 N N . CYS A 1 102 ? -7.059 6.058 19.069 1.00 90.75 102 CYS A N 1
ATOM 820 C CA . CYS A 1 102 ? -7.458 7.462 18.977 1.00 90.75 102 CYS A CA 1
ATOM 821 C C . CYS A 1 102 ? -7.472 7.948 17.525 1.00 90.75 102 CYS A C 1
ATOM 823 O O . CYS A 1 102 ? -8.399 8.654 17.130 1.00 90.75 102 CYS A O 1
ATOM 825 N N . TYR A 1 103 ? -6.490 7.529 16.720 1.00 90.69 103 TYR A N 1
ATOM 826 C CA . TYR A 1 103 ? -6.462 7.818 15.287 1.00 90.69 103 TYR A CA 1
ATOM 827 C C . TYR A 1 103 ? -7.715 7.284 14.591 1.00 90.69 103 TYR A C 1
ATOM 829 O O . TYR A 1 103 ? -8.393 8.027 13.881 1.00 90.69 103 TYR A O 1
ATOM 837 N N . LYS A 1 104 ? -8.078 6.024 14.860 1.00 88.81 104 LYS A N 1
ATOM 838 C CA . LYS A 1 104 ? -9.252 5.379 14.261 1.00 88.81 104 LYS A CA 1
ATOM 839 C C . LYS A 1 104 ? -10.566 6.056 14.647 1.00 88.81 104 LYS A C 1
ATOM 841 O O . LYS A 1 104 ? -11.451 6.116 13.807 1.00 88.81 104 LYS A O 1
ATOM 846 N N . VAL A 1 105 ? -10.707 6.560 15.874 1.00 91.00 105 VAL A N 1
ATOM 847 C CA . VAL A 1 105 ? -11.916 7.288 16.306 1.00 91.00 105 VAL A CA 1
ATOM 848 C C . VAL A 1 105 ? -11.978 8.694 15.708 1.00 91.00 105 VAL A C 1
ATOM 850 O O . VAL A 1 105 ? -13.056 9.145 15.343 1.00 91.00 105 VAL A O 1
ATOM 853 N N . LYS A 1 106 ? -10.838 9.388 15.606 1.00 92.44 106 LYS A N 1
ATOM 854 C CA . LYS A 1 106 ? -10.783 10.766 15.104 1.00 92.44 106 LYS A CA 1
ATOM 855 C C . LYS A 1 106 ? -10.965 10.856 13.587 1.00 92.44 106 LYS A C 1
ATOM 857 O O . LYS A 1 106 ? -11.601 11.793 13.122 1.00 92.44 106 LYS A O 1
ATOM 862 N N . ASN A 1 107 ? -10.377 9.926 12.835 1.00 89.44 107 ASN A N 1
ATOM 863 C CA . ASN A 1 107 ? -10.267 10.038 11.377 1.00 89.44 107 ASN A CA 1
ATOM 864 C C . ASN A 1 107 ? -11.236 9.142 10.599 1.00 89.44 107 ASN A C 1
ATOM 866 O O . ASN A 1 107 ? -11.346 9.304 9.388 1.00 89.44 107 ASN A O 1
ATOM 870 N N . ASN A 1 108 ? -11.938 8.214 11.258 1.00 85.56 108 ASN A N 1
ATOM 871 C CA . ASN A 1 108 ? -12.928 7.382 10.581 1.00 85.56 108 ASN A CA 1
ATOM 872 C C . ASN A 1 108 ? -14.347 7.772 10.985 1.00 85.56 108 ASN A C 1
ATOM 874 O O . ASN A 1 108 ? -14.720 7.635 12.149 1.00 85.56 108 ASN A O 1
ATOM 878 N N . ASP A 1 109 ? -15.162 8.125 9.995 1.00 87.94 109 ASP A N 1
ATOM 879 C CA . ASP A 1 109 ? -16.611 8.302 10.136 1.00 87.94 109 ASP A CA 1
ATOM 880 C C . ASP A 1 109 ? -17.366 7.141 9.469 1.00 87.94 109 ASP A C 1
ATOM 882 O O . ASP A 1 109 ? -18.277 7.309 8.658 1.00 87.94 109 ASP A O 1
ATOM 886 N N . PHE A 1 110 ? -16.911 5.909 9.731 1.00 87.81 110 PHE A N 1
ATOM 887 C CA . PHE A 1 110 ? -17.552 4.734 9.149 1.00 87.81 110 PHE A CA 1
ATOM 888 C C . PHE A 1 110 ? -18.962 4.571 9.727 1.00 87.81 110 PHE A C 1
ATOM 890 O O . PHE A 1 110 ? -19.107 4.504 10.955 1.00 87.81 110 PHE A O 1
ATOM 897 N N . PRO A 1 111 ? -19.998 4.438 8.878 1.00 90.88 111 PRO A N 1
ATOM 898 C CA . PRO A 1 111 ? -21.363 4.305 9.352 1.00 90.88 111 PRO A CA 1
ATOM 899 C C . PRO A 1 111 ? -21.490 3.035 10.192 1.00 90.88 111 PRO A C 1
ATOM 901 O O . PRO A 1 111 ? -21.163 1.931 9.752 1.00 90.88 111 PRO A O 1
ATOM 904 N N . ARG A 1 112 ? -21.990 3.186 11.418 1.00 88.00 112 ARG A N 1
ATOM 905 C CA . ARG A 1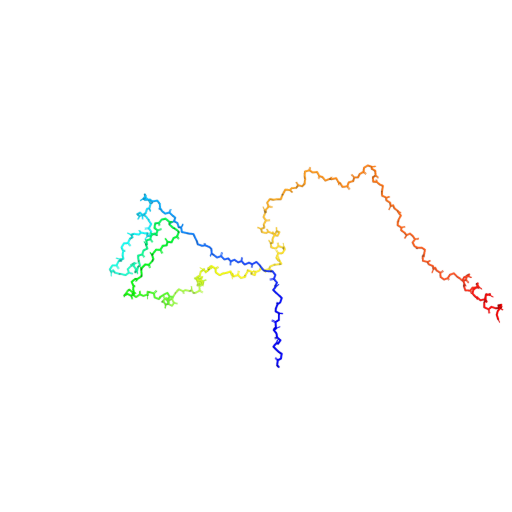 112 ? -22.326 2.061 12.291 1.00 88.00 112 ARG A CA 1
ATOM 906 C C . ARG A 1 112 ? -23.831 1.894 12.315 1.00 88.00 112 ARG A C 1
ATOM 908 O O . ARG A 1 112 ? -24.573 2.850 12.526 1.00 88.00 112 ARG A O 1
ATOM 915 N N . ARG A 1 113 ? -24.288 0.659 12.139 1.00 90.12 113 ARG A N 1
ATOM 916 C CA . ARG A 1 113 ? -25.694 0.331 12.343 1.00 90.12 113 ARG A CA 1
ATOM 917 C C . ARG A 1 113 ? -25.952 0.199 13.839 1.00 90.12 113 ARG A C 1
ATOM 919 O O . ARG A 1 113 ? -25.492 -0.755 14.460 1.00 90.12 113 ARG A O 1
ATOM 926 N N . SER A 1 114 ? -26.700 1.140 14.403 1.00 87.88 114 SER A N 1
ATOM 927 C CA . SER A 1 114 ? -27.218 1.001 15.763 1.00 87.88 114 SER A CA 1
ATOM 928 C C . SER A 1 114 ? -28.198 -0.167 15.845 1.00 87.88 114 SER A C 1
ATOM 930 O O . SER A 1 114 ? -28.919 -0.469 14.888 1.00 87.88 114 SER A O 1
ATOM 932 N N . TYR A 1 115 ? -28.240 -0.820 17.004 1.00 88.62 115 TYR A N 1
ATOM 933 C CA . TYR A 1 115 ? -29.266 -1.816 17.288 1.00 88.62 115 TYR A CA 1
ATOM 934 C C . TYR A 1 115 ? -30.656 -1.184 17.163 1.00 88.62 115 TYR A C 1
ATOM 936 O O . TYR A 1 115 ? -30.880 -0.071 17.634 1.00 88.62 115 TYR A O 1
ATOM 944 N N . MET A 1 116 ? -31.592 -1.902 16.536 1.00 88.75 116 MET A N 1
ATOM 945 C CA . MET A 1 116 ? -32.964 -1.410 16.339 1.00 88.75 116 MET A CA 1
ATOM 946 C C . MET A 1 116 ? -33.766 -1.370 17.646 1.00 88.75 116 MET A C 1
ATOM 948 O O . MET A 1 116 ? -34.712 -0.601 17.769 1.00 88.75 116 MET A O 1
ATOM 952 N N . SER A 1 117 ? -33.372 -2.180 18.629 1.00 92.19 117 SER A N 1
ATOM 953 C CA . SER A 1 117 ? -33.944 -2.210 19.972 1.00 92.19 117 SER A CA 1
ATOM 954 C C . SER A 1 117 ? -32.891 -2.678 20.972 1.00 92.19 117 SER A C 1
ATOM 956 O O . SER A 1 117 ? -32.104 -3.573 20.661 1.00 92.19 117 SER A O 1
ATOM 958 N N . CYS A 1 118 ? -32.908 -2.118 22.180 1.00 88.81 118 CYS A N 1
ATOM 959 C CA . CYS A 1 118 ? -32.090 -2.570 23.302 1.00 88.81 118 CYS A CA 1
ATOM 960 C C . CYS A 1 118 ? -33.021 -3.052 24.419 1.00 88.81 118 CYS A C 1
ATOM 962 O O . CYS A 1 118 ? -33.712 -2.243 25.035 1.00 88.81 118 CYS A O 1
ATOM 964 N N . ILE A 1 119 ? -33.064 -4.365 24.657 1.00 88.94 119 ILE A N 1
ATOM 965 C CA . ILE A 1 119 ? -33.775 -4.951 25.798 1.00 88.94 119 ILE A CA 1
ATOM 966 C C . ILE A 1 119 ? -32.743 -5.096 26.914 1.00 88.94 119 ILE A C 1
ATOM 968 O O . ILE A 1 119 ? -31.979 -6.056 26.934 1.00 88.94 119 ILE A O 1
ATOM 972 N N . ASN A 1 120 ? -32.669 -4.100 27.796 1.00 88.12 120 ASN A N 1
ATOM 973 C CA . ASN A 1 120 ? -31.718 -4.079 28.913 1.00 88.12 120 ASN A CA 1
ATOM 974 C C . ASN A 1 120 ? -32.368 -4.337 30.277 1.00 88.12 120 ASN A C 1
ATOM 976 O O . ASN A 1 120 ? -31.661 -4.324 31.280 1.00 88.12 120 ASN A O 1
ATOM 980 N N . ARG A 1 121 ? -33.695 -4.505 30.315 1.00 87.44 121 ARG A N 1
ATOM 981 C CA . ARG A 1 121 ? -34.476 -4.757 31.525 1.00 87.44 121 ARG A CA 1
ATOM 982 C C . ARG A 1 121 ? -35.649 -5.676 31.224 1.00 87.44 121 ARG A C 1
ATOM 984 O O . ARG A 1 121 ? -36.268 -5.552 30.166 1.00 87.44 121 ARG A O 1
ATOM 991 N N . SER A 1 122 ? -35.977 -6.553 32.167 1.00 89.31 122 SER A N 1
ATOM 992 C CA . SER A 1 122 ? -37.196 -7.372 32.129 1.00 89.31 122 SER A CA 1
ATOM 993 C C . SER A 1 122 ? -38.178 -6.960 33.225 1.00 89.31 122 SER A C 1
ATOM 995 O O . SER A 1 122 ? -37.779 -6.550 34.309 1.00 89.31 122 SER A O 1
ATOM 997 N N . ILE A 1 123 ? -39.482 -7.116 32.978 1.00 89.06 123 ILE A N 1
ATOM 998 C CA . ILE A 1 123 ? -40.519 -6.904 34.005 1.00 89.06 123 ILE A CA 1
ATOM 999 C C . ILE A 1 123 ? -40.435 -7.934 35.143 1.00 89.06 123 ILE A C 1
ATOM 1001 O O . ILE A 1 123 ? -40.923 -7.696 36.244 1.00 89.06 123 ILE A O 1
ATOM 1005 N N . HIS A 1 124 ? -39.800 -9.076 34.874 1.00 89.06 124 HIS A N 1
ATOM 1006 C CA . HIS A 1 124 ? -39.511 -10.115 35.861 1.00 89.06 124 HIS A CA 1
ATOM 1007 C C . HIS A 1 124 ? -38.112 -9.974 36.469 1.00 89.06 124 HIS A C 1
ATOM 1009 O O . HIS A 1 124 ? -37.697 -10.823 37.254 1.00 89.06 124 HIS A O 1
ATOM 1015 N N . GLU A 1 125 ? -37.366 -8.931 36.103 1.00 87.25 125 GLU A N 1
ATOM 1016 C CA . GLU A 1 125 ? -36.086 -8.636 36.727 1.00 87.25 125 GLU A CA 1
ATOM 1017 C C . GLU A 1 125 ? -36.334 -7.943 38.068 1.00 87.25 125 GLU A C 1
ATOM 1019 O O . GLU A 1 125 ? -36.979 -6.898 38.140 1.00 87.25 125 GLU A O 1
ATOM 1024 N N . GLN A 1 126 ? -35.825 -8.534 39.145 1.00 82.06 126 GLN A N 1
ATOM 1025 C CA . GLN A 1 126 ? -35.739 -7.878 40.443 1.00 82.06 126 GLN A CA 1
ATOM 1026 C C . GLN A 1 126 ? -34.277 -7.581 40.743 1.00 82.06 126 GLN A C 1
ATOM 1028 O O . GLN A 1 126 ? -33.415 -8.451 40.631 1.00 82.06 126 GLN A O 1
ATOM 1033 N N . GLU A 1 127 ? -34.006 -6.345 41.157 1.00 77.06 127 GLU A N 1
ATOM 1034 C CA . GLU A 1 127 ? -32.711 -5.968 41.711 1.00 77.06 127 GLU A CA 1
ATOM 1035 C C . GLU A 1 127 ? -32.494 -6.760 43.011 1.00 77.06 127 GLU A C 1
ATOM 1037 O O . GLU A 1 127 ? -33.070 -6.448 44.056 1.00 77.06 127 GLU A O 1
ATOM 1042 N N . ILE A 1 128 ? -31.673 -7.809 42.958 1.00 77.62 128 ILE A N 1
ATOM 1043 C CA . ILE A 1 128 ? -31.280 -8.552 44.153 1.00 77.62 128 ILE A CA 1
ATOM 1044 C C . ILE A 1 128 ? -30.297 -7.677 44.943 1.00 77.62 128 ILE A C 1
ATOM 1046 O O . ILE A 1 128 ? -29.088 -7.724 44.735 1.00 77.62 128 ILE A O 1
ATOM 1050 N N . ARG A 1 129 ? -30.809 -6.894 45.900 1.00 68.31 129 ARG A N 1
ATOM 1051 C CA . ARG A 1 129 ? -29.997 -6.140 46.879 1.00 68.31 129 ARG A CA 1
ATOM 1052 C C . ARG A 1 129 ? -29.456 -7.019 48.011 1.00 68.31 129 ARG A C 1
ATOM 1054 O O . ARG A 1 129 ? -29.298 -6.562 49.142 1.00 68.31 129 ARG A O 1
ATOM 1061 N N . LEU A 1 130 ? -29.165 -8.289 47.730 1.00 67.56 130 LEU A N 1
ATOM 1062 C CA . LEU A 1 130 ? -28.372 -9.128 48.627 1.00 67.56 130 LEU A CA 1
ATOM 1063 C C . LEU A 1 130 ? -26.900 -8.768 48.426 1.00 67.56 130 LEU A C 1
ATOM 1065 O O . LEU A 1 130 ? -26.105 -9.540 47.899 1.00 67.56 130 LEU A O 1
ATOM 1069 N N . CYS A 1 131 ? -26.527 -7.566 48.858 1.00 68.00 131 CYS A N 1
ATOM 1070 C CA . CYS A 1 131 ? -25.133 -7.279 49.137 1.00 68.00 131 CYS A CA 1
ATOM 1071 C C . CYS A 1 131 ? -24.786 -8.164 50.332 1.00 68.00 131 CYS A C 1
ATOM 1073 O O . CYS A 1 131 ? -25.350 -7.966 51.411 1.00 68.00 131 CYS A O 1
ATOM 1075 N N . GLY A 1 132 ? -23.930 -9.168 50.139 1.00 65.88 132 GLY A N 1
ATOM 1076 C CA . GLY A 1 132 ? -23.484 -10.028 51.225 1.00 65.88 132 GLY A CA 1
ATOM 1077 C C . GLY A 1 132 ? -22.932 -9.165 52.354 1.00 65.88 132 GLY A C 1
ATOM 1078 O O . GLY A 1 132 ? -21.809 -8.673 52.275 1.00 65.88 132 GLY A O 1
ATOM 1079 N N . ARG A 1 133 ? -23.723 -8.961 53.412 1.00 61.09 133 ARG A N 1
ATOM 1080 C CA . ARG A 1 133 ? -23.228 -8.469 54.693 1.00 61.09 133 ARG A CA 1
ATOM 1081 C C . ARG A 1 133 ? -22.461 -9.626 55.310 1.00 61.09 133 ARG A C 1
ATOM 1083 O O . ARG A 1 133 ? -22.970 -10.314 56.186 1.00 61.09 133 ARG A O 1
ATOM 1090 N N . GLY A 1 134 ? -21.262 -9.875 54.786 1.00 66.31 134 GLY A N 1
ATOM 1091 C CA . GLY A 1 134 ? -20.293 -10.705 55.473 1.00 66.31 134 GLY A CA 1
ATOM 1092 C C . GLY A 1 134 ? -20.106 -10.099 56.855 1.00 66.31 134 GLY A C 1
ATOM 1093 O O . GLY A 1 134 ? -19.680 -8.951 56.984 1.00 66.31 134 GLY A O 1
ATOM 1094 N N . SER A 1 135 ? -20.508 -10.826 57.889 1.00 68.12 135 SER A N 1
ATOM 1095 C CA . SER A 1 135 ? -20.157 -10.481 59.253 1.00 68.12 135 SER A CA 1
ATOM 1096 C C . SER A 1 135 ? -18.643 -10.623 59.365 1.00 68.12 135 SER A C 1
ATOM 1098 O O . SER A 1 135 ? -18.105 -11.725 59.282 1.00 68.12 135 SER A O 1
ATOM 1100 N N . ALA A 1 136 ? -17.936 -9.505 59.533 1.00 64.94 136 ALA A N 1
ATOM 1101 C CA . ALA A 1 136 ? -16.576 -9.566 60.037 1.00 64.94 136 ALA A CA 1
ATOM 1102 C C . ALA A 1 136 ? -16.665 -10.205 61.427 1.00 64.94 136 ALA A C 1
ATOM 1104 O O . ALA A 1 136 ? -17.313 -9.652 62.320 1.00 64.94 136 ALA A O 1
ATOM 1105 N N . ILE A 1 137 ? -16.086 -11.396 61.586 1.00 63.91 137 ILE A N 1
ATOM 1106 C CA . ILE A 1 137 ? -15.936 -12.037 62.890 1.00 63.91 137 ILE A CA 1
ATOM 1107 C C . ILE A 1 137 ? -15.004 -11.123 63.685 1.00 63.91 137 ILE A C 1
ATOM 1109 O O . ILE A 1 137 ? -13.785 -11.174 63.552 1.00 63.91 137 ILE A O 1
ATOM 1113 N N . SER A 1 138 ? -15.590 -10.204 64.444 1.00 66.75 138 SER A N 1
ATOM 1114 C CA . SER A 1 138 ? -14.860 -9.443 65.445 1.00 66.75 138 SER A CA 1
ATOM 1115 C C . SER A 1 138 ? -14.498 -10.415 66.559 1.00 66.75 138 SER A C 1
ATOM 1117 O O . SER A 1 138 ? -15.350 -11.207 66.969 1.00 66.75 138 SER A O 1
ATOM 1119 N N . ASN A 1 139 ? -13.250 -10.368 67.034 1.00 65.44 139 ASN A N 1
ATOM 1120 C CA . ASN A 1 139 ? -12.790 -11.112 68.206 1.00 65.44 139 ASN A CA 1
ATOM 1121 C C . ASN A 1 139 ? -13.576 -10.646 69.439 1.00 65.44 139 ASN A C 1
ATOM 1123 O O . ASN A 1 139 ? -13.115 -9.832 70.236 1.00 65.44 139 ASN A O 1
ATOM 1127 N N . THR A 1 140 ? -14.800 -11.141 69.594 1.00 69.75 140 THR A N 1
ATOM 1128 C CA . THR A 1 140 ? -15.588 -10.931 70.796 1.00 69.75 140 THR A CA 1
ATOM 1129 C C . THR A 1 140 ? -14.860 -11.606 71.945 1.00 69.75 140 THR A C 1
ATOM 1131 O O . THR A 1 140 ? -14.548 -12.792 71.861 1.00 69.75 140 THR A O 1
ATOM 1134 N N . LEU A 1 141 ? -14.636 -10.867 73.035 1.00 68.81 141 LEU A N 1
ATOM 1135 C CA . LEU A 1 141 ? -14.059 -11.357 74.297 1.00 68.81 141 LEU A CA 1
ATOM 1136 C C . LEU A 1 141 ? -14.717 -12.656 74.794 1.00 68.81 141 LEU A C 1
ATOM 1138 O O . LEU A 1 141 ? -14.093 -13.432 75.504 1.00 68.81 141 LEU A O 1
ATOM 1142 N N . LEU A 1 142 ? -15.954 -12.915 74.369 1.00 72.19 142 LEU A N 1
ATOM 1143 C CA . LEU A 1 142 ? -16.711 -14.133 74.629 1.00 72.19 142 LEU A CA 1
ATOM 1144 C C . LEU A 1 142 ? -16.056 -15.390 74.021 1.00 72.19 142 LEU A C 1
ATOM 1146 O O . LEU A 1 142 ? -16.007 -16.419 74.683 1.00 72.19 142 LEU A O 1
ATOM 1150 N N . LEU A 1 143 ? -15.469 -15.303 72.820 1.00 72.38 143 LEU A N 1
ATOM 1151 C CA . LEU A 1 143 ? -14.678 -16.394 72.228 1.00 72.38 143 LEU A CA 1
ATOM 1152 C C . LEU A 1 143 ? -13.388 -16.641 73.019 1.00 72.38 143 LEU A C 1
ATOM 1154 O O . LEU A 1 143 ? -13.029 -17.790 73.248 1.00 72.38 143 LEU A O 1
ATOM 1158 N N . LEU A 1 144 ? -12.724 -15.579 73.488 1.00 74.88 144 LEU A N 1
ATOM 1159 C CA . LEU A 1 144 ? -11.546 -15.708 74.352 1.00 74.88 144 LEU A CA 1
ATOM 1160 C C . LEU A 1 144 ? -11.910 -16.348 75.699 1.00 74.88 144 LEU A C 1
ATOM 1162 O O . LEU A 1 144 ? -11.210 -17.250 76.140 1.00 74.88 144 LEU A O 1
ATOM 1166 N N . PHE A 1 145 ? -13.025 -15.950 76.315 1.00 76.31 145 PHE A N 1
ATOM 1167 C CA . PHE A 1 145 ? -13.519 -16.560 77.552 1.00 76.31 145 PHE A CA 1
ATOM 1168 C C . PHE A 1 145 ? -13.879 -18.037 77.376 1.00 76.31 145 PHE A C 1
ATOM 1170 O O . PHE A 1 145 ? -13.518 -18.854 78.218 1.00 76.31 145 PHE A O 1
ATOM 1177 N N . LEU A 1 146 ? -14.547 -18.398 76.278 1.00 77.88 146 LEU A N 1
ATOM 1178 C CA . LEU A 1 146 ? -14.899 -19.790 75.993 1.00 77.88 146 LEU A CA 1
ATOM 1179 C C . LEU A 1 146 ? -13.661 -20.661 75.751 1.00 77.88 146 LEU A C 1
ATOM 1181 O O . LEU A 1 146 ? -13.617 -21.791 76.223 1.00 77.88 146 LEU 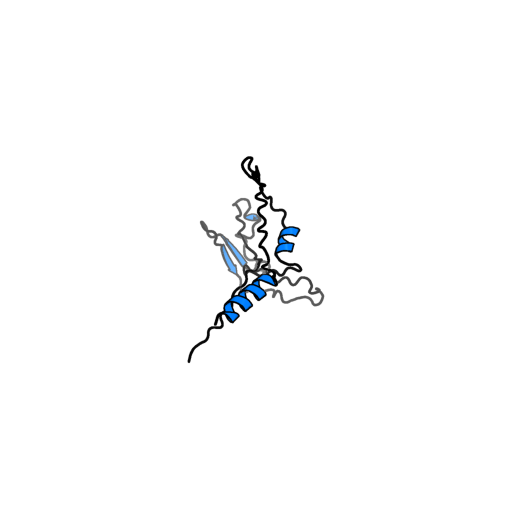A O 1
ATOM 1185 N N . VAL A 1 147 ? -12.638 -20.134 75.072 1.00 80.00 147 VAL A N 1
ATOM 1186 C CA . VAL A 1 147 ? -11.360 -20.840 74.889 1.00 80.00 147 VAL A CA 1
ATOM 1187 C C . VAL A 1 147 ? -10.620 -21.005 76.218 1.00 80.00 147 VAL A C 1
ATOM 1189 O O . VAL A 1 147 ? -10.074 -22.071 76.470 1.00 80.00 147 VAL A O 1
ATOM 1192 N N . GLN A 1 148 ? -10.631 -19.994 77.091 1.00 77.31 148 GLN A N 1
ATOM 1193 C CA . GLN A 1 148 ? -10.022 -20.094 78.423 1.00 77.31 148 GLN A CA 1
ATOM 1194 C C . GLN A 1 148 ? -10.730 -21.131 79.302 1.00 77.31 148 GLN A C 1
ATOM 1196 O O . GLN A 1 148 ? -10.060 -21.890 79.986 1.00 77.31 148 GLN A O 1
ATOM 1201 N N . LEU A 1 149 ? -12.063 -21.209 79.251 1.00 77.75 149 LEU A N 1
ATOM 1202 C CA . LEU A 1 149 ? -12.824 -22.223 79.987 1.00 77.75 149 LEU A CA 1
ATOM 1203 C C . LEU A 1 149 ? -12.541 -23.635 79.463 1.00 77.75 149 LEU A C 1
ATOM 1205 O O . LEU A 1 149 ? -12.267 -24.531 80.249 1.00 77.75 149 LEU A O 1
ATOM 1209 N N . LEU A 1 150 ? -12.513 -23.821 78.141 1.00 78.12 150 LEU A N 1
ATOM 1210 C CA . LEU A 1 150 ? -12.191 -25.119 77.536 1.00 78.12 150 LEU A CA 1
ATOM 1211 C C . LEU A 1 150 ? -10.742 -25.569 77.792 1.00 78.12 150 LEU A C 1
ATOM 1213 O O . LEU A 1 150 ? -10.478 -26.766 77.806 1.00 78.12 150 LEU A O 1
ATOM 1217 N N . LEU A 1 151 ? -9.811 -24.629 77.981 1.00 74.25 151 LEU A N 1
ATOM 1218 C CA . LEU A 1 151 ? -8.422 -24.916 78.359 1.00 74.25 151 LEU A CA 1
ATOM 1219 C C . LEU A 1 151 ? -8.214 -25.046 79.876 1.00 74.25 151 LEU A C 1
ATOM 1221 O O . LEU A 1 151 ? -7.151 -25.498 80.281 1.00 74.25 151 LEU A O 1
ATOM 1225 N N . ALA A 1 152 ? -9.183 -24.642 80.704 1.00 67.00 152 ALA A N 1
ATOM 1226 C CA . ALA A 1 152 ? -9.123 -24.775 82.161 1.00 67.00 152 ALA A CA 1
ATOM 1227 C C . ALA A 1 152 ? -9.619 -26.144 82.664 1.00 67.00 152 ALA A C 1
ATOM 1229 O O . ALA A 1 152 ? -9.355 -26.496 83.812 1.00 67.00 152 ALA A O 1
ATOM 1230 N N . ASP A 1 153 ? -10.311 -26.905 81.810 1.00 56.19 153 ASP A N 1
ATOM 1231 C CA . ASP A 1 153 ? -10.801 -28.262 82.090 1.00 56.19 153 ASP A CA 1
ATOM 1232 C C . ASP A 1 153 ? -9.836 -29.376 81.597 1.00 56.19 153 ASP A C 1
ATOM 1234 O O . ASP A 1 153 ? -10.217 -30.549 81.547 1.00 56.19 153 ASP A O 1
ATOM 1238 N N . PHE A 1 154 ? -8.589 -29.025 81.247 1.00 53.00 154 PHE A N 1
ATOM 1239 C CA . PHE A 1 154 ? -7.467 -29.932 80.937 1.00 53.00 154 PHE A CA 1
ATOM 1240 C C . PHE A 1 154 ? -6.295 -29.686 81.894 1.00 53.00 154 PHE A C 1
ATOM 1242 O O . PHE A 1 154 ? -5.584 -30.670 82.203 1.00 53.00 154 PHE A O 1
#